Protein AF-A0A4Y2REW4-F1 (afdb_monomer_lite)

Structure (mmCIF, N/CA/C/O backbone):
data_AF-A0A4Y2REW4-F1
#
_entry.id   AF-A0A4Y2REW4-F1
#
loop_
_atom_site.group_PDB
_atom_site.id
_atom_site.type_symbol
_atom_site.label_atom_id
_atom_site.label_alt_id
_atom_site.label_comp_id
_atom_site.label_asym_id
_atom_site.label_entity_id
_atom_site.label_seq_id
_atom_site.pdbx_PDB_ins_code
_atom_site.Cartn_x
_atom_site.Cartn_y
_atom_site.Cartn_z
_atom_site.occupancy
_atom_site.B_iso_or_equiv
_atom_site.auth_seq_id
_atom_site.auth_comp_id
_atom_site.auth_asym_id
_atom_site.auth_atom_id
_atom_site.pdbx_PDB_model_num
ATOM 1 N N . MET A 1 1 ? 13.198 42.876 -15.723 1.00 49.62 1 MET A N 1
ATOM 2 C CA . MET A 1 1 ? 12.819 41.493 -16.102 1.00 49.62 1 MET A CA 1
ATOM 3 C C . MET A 1 1 ? 14.017 40.575 -15.853 1.00 49.62 1 MET A C 1
ATOM 5 O O . MET A 1 1 ? 14.766 40.262 -16.757 1.00 49.62 1 MET A O 1
ATOM 9 N N . SER A 1 2 ? 14.449 40.484 -14.596 1.00 50.34 2 SER A N 1
ATOM 10 C CA . SER A 1 2 ? 14.181 39.403 -13.631 1.00 50.34 2 SER A CA 1
ATOM 11 C C . SER A 1 2 ? 14.873 38.082 -13.981 1.00 50.34 2 SER A C 1
ATOM 13 O O . SER A 1 2 ? 14.265 37.128 -14.459 1.00 50.34 2 SER A O 1
ATOM 15 N N . THR A 1 3 ? 16.160 38.034 -13.635 1.00 53.66 3 THR A N 1
ATOM 16 C CA . THR A 1 3 ? 17.009 36.847 -13.442 1.00 53.66 3 THR A CA 1
ATOM 17 C C . THR A 1 3 ? 16.292 35.705 -12.716 1.00 53.66 3 THR A C 1
ATOM 19 O O . THR A 1 3 ? 16.572 34.537 -12.967 1.00 53.66 3 THR A O 1
ATOM 22 N N . VAL A 1 4 ? 15.307 36.030 -11.875 1.00 54.91 4 VAL A N 1
ATOM 23 C CA . VAL A 1 4 ? 14.453 35.070 -11.168 1.00 54.91 4 VAL A CA 1
ATOM 24 C C . VAL A 1 4 ? 13.635 34.219 -12.145 1.00 54.91 4 VAL A C 1
ATOM 26 O O . VAL A 1 4 ? 13.510 33.017 -11.943 1.00 54.91 4 VAL A O 1
ATOM 29 N N . GLN A 1 5 ? 13.147 34.791 -13.253 1.00 56.12 5 GLN A N 1
ATOM 30 C CA . GLN A 1 5 ? 12.453 34.024 -14.295 1.00 56.12 5 GLN A CA 1
ATOM 31 C C . GLN A 1 5 ? 13.412 33.121 -15.080 1.00 56.12 5 GLN A C 1
ATOM 33 O O . GLN A 1 5 ? 13.020 32.028 -15.475 1.00 56.12 5 GLN A O 1
ATOM 38 N N . HIS A 1 6 ? 14.663 33.544 -15.289 1.00 51.25 6 HIS A N 1
ATOM 39 C CA . HIS A 1 6 ? 15.679 32.721 -15.951 1.00 51.25 6 HIS A CA 1
ATOM 40 C C . HIS A 1 6 ? 16.083 31.526 -15.072 1.00 51.25 6 HIS A C 1
ATOM 42 O O . HIS A 1 6 ? 16.124 30.396 -15.546 1.00 51.25 6 HIS A O 1
ATOM 48 N N . GLN A 1 7 ? 16.290 31.754 -13.771 1.00 55.81 7 GLN A N 1
ATOM 49 C CA . GLN A 1 7 ? 16.560 30.700 -12.785 1.00 55.81 7 GLN A CA 1
ATOM 50 C C . GLN A 1 7 ? 15.360 29.754 -12.611 1.00 55.81 7 GLN A C 1
ATOM 52 O O . GLN A 1 7 ? 15.538 28.541 -12.567 1.00 55.81 7 GLN A O 1
ATOM 57 N N . ALA A 1 8 ? 14.130 30.281 -12.613 1.00 50.19 8 ALA A N 1
ATOM 58 C CA . ALA A 1 8 ? 12.919 29.462 -12.559 1.00 50.19 8 ALA A CA 1
ATOM 59 C C . ALA A 1 8 ? 12.728 28.611 -13.827 1.00 50.19 8 ALA A C 1
ATOM 61 O O . ALA A 1 8 ? 12.356 27.444 -13.732 1.00 50.19 8 ALA A O 1
ATOM 62 N N . ARG A 1 9 ? 13.036 29.152 -15.016 1.00 50.28 9 ARG A N 1
ATOM 63 C CA . ARG A 1 9 ? 13.018 28.386 -16.276 1.00 50.28 9 ARG A CA 1
ATOM 64 C C . ARG A 1 9 ? 14.056 27.263 -16.274 1.00 50.28 9 ARG A C 1
ATOM 66 O O . ARG A 1 9 ? 13.742 26.172 -16.732 1.00 50.28 9 ARG A O 1
ATOM 73 N N . LEU A 1 10 ? 15.245 27.492 -15.713 1.00 50.12 10 LEU A N 1
ATOM 74 C CA . LEU A 1 10 ? 16.272 26.453 -15.562 1.00 50.12 10 LEU A CA 1
ATOM 75 C C . LEU A 1 10 ? 15.882 25.384 -14.527 1.00 50.12 10 LEU A C 1
ATOM 77 O O . LEU A 1 10 ? 16.114 24.203 -14.767 1.00 50.12 10 LEU A O 1
ATOM 81 N N . ALA A 1 11 ? 15.228 25.770 -13.427 1.00 50.59 11 ALA A N 1
ATOM 82 C CA . ALA A 1 11 ? 14.765 24.837 -12.395 1.00 50.59 11 ALA A CA 1
ATOM 83 C C . ALA A 1 11 ? 13.637 23.911 -12.887 1.00 50.59 11 ALA A C 1
ATOM 85 O O . ALA A 1 11 ? 13.595 22.737 -12.526 1.00 50.59 11 ALA A O 1
ATOM 86 N N . VAL A 1 12 ? 12.755 24.409 -13.761 1.00 52.56 12 VAL A N 1
ATOM 87 C CA . VAL A 1 12 ? 11.694 23.603 -14.395 1.00 52.56 12 VAL A CA 1
ATOM 88 C C . VAL A 1 12 ? 12.227 22.794 -15.592 1.00 52.56 12 VAL A C 1
ATOM 90 O O . VAL A 1 12 ? 11.624 21.802 -15.990 1.00 52.56 12 VAL A O 1
ATOM 93 N N . SER A 1 13 ? 13.399 23.153 -16.125 1.00 49.78 13 SER A N 1
ATOM 94 C CA . SER A 1 13 ? 14.059 22.478 -17.253 1.00 49.78 13 SER A CA 1
ATOM 95 C C . SER A 1 13 ? 15.051 21.374 -16.833 1.00 49.78 13 SER A C 1
ATOM 97 O O . SER A 1 13 ? 15.849 20.927 -17.659 1.00 49.78 13 SER A O 1
ATOM 99 N N . GLY A 1 14 ? 15.041 20.944 -15.564 1.00 51.44 14 GLY A N 1
ATOM 100 C CA . GLY A 1 14 ? 16.052 20.038 -14.999 1.00 51.44 14 GLY A CA 1
ATOM 101 C C . GLY A 1 14 ? 15.587 18.620 -14.646 1.00 51.44 14 GLY A C 1
ATOM 102 O O . GLY A 1 14 ? 16.426 17.735 -14.495 1.00 51.44 14 GLY A O 1
ATOM 103 N N . SER A 1 15 ? 14.285 18.343 -14.539 1.00 54.94 15 SER A N 1
ATOM 104 C CA . SER A 1 15 ? 13.792 16.967 -14.366 1.00 54.94 15 SER A CA 1
ATOM 105 C C . SER A 1 15 ? 13.560 16.327 -15.729 1.00 54.94 15 SER A C 1
ATOM 107 O O . SER A 1 15 ? 12.450 15.980 -16.136 1.00 54.94 15 SER A O 1
ATOM 109 N N . THR A 1 16 ? 14.652 16.169 -16.472 1.00 52.44 16 THR A N 1
ATOM 110 C CA . THR A 1 16 ? 14.633 15.278 -17.620 1.00 52.44 16 THR A CA 1
ATOM 111 C C . THR A 1 16 ? 14.244 13.887 -17.102 1.00 52.44 16 THR A C 1
ATOM 113 O O . THR A 1 16 ? 14.701 13.430 -16.053 1.00 52.44 16 THR A O 1
ATOM 116 N N . LYS A 1 17 ? 13.377 13.191 -17.836 1.00 55.91 17 LYS A N 1
ATOM 117 C CA . LYS A 1 17 ? 12.954 11.801 -17.583 1.00 55.91 17 LYS A CA 1
ATOM 118 C C . LYS A 1 17 ? 14.072 10.836 -17.098 1.00 55.91 17 LYS A C 1
ATOM 120 O O . LYS A 1 17 ? 13.747 9.978 -16.274 1.00 55.91 17 LYS A O 1
ATOM 125 N N . PRO A 1 18 ? 15.361 10.973 -17.499 1.00 57.47 18 PRO A N 1
ATOM 126 C CA . PRO A 1 18 ? 16.454 10.156 -16.974 1.00 57.47 18 PRO A CA 1
ATOM 127 C C . PRO A 1 18 ? 16.637 10.234 -15.455 1.00 57.47 18 PRO A C 1
ATOM 129 O O . PRO A 1 18 ? 17.079 9.257 -14.862 1.00 57.47 18 PRO A O 1
ATOM 132 N N . THR A 1 19 ? 16.293 11.348 -14.801 1.00 64.56 19 THR A N 1
ATOM 133 C CA . THR A 1 19 ? 16.499 11.516 -13.352 1.00 64.56 19 THR A CA 1
ATOM 134 C C . THR A 1 19 ? 15.549 10.634 -12.544 1.00 64.56 19 THR A C 1
ATOM 136 O O . THR A 1 19 ? 15.973 9.984 -11.592 1.00 64.56 19 THR A O 1
ATOM 139 N N . VAL A 1 20 ? 14.279 10.546 -12.956 1.00 64.88 20 VAL A N 1
ATOM 140 C CA . VAL A 1 20 ? 13.276 9.689 -12.298 1.00 64.88 20 VAL A CA 1
ATOM 141 C C . VAL A 1 20 ? 13.594 8.215 -12.534 1.00 64.88 20 VAL A C 1
ATOM 143 O O . VAL A 1 20 ? 13.559 7.417 -11.602 1.00 64.88 20 VAL A O 1
ATOM 146 N N . GLU A 1 21 ? 13.956 7.854 -13.767 1.00 69.81 21 GLU A N 1
ATOM 147 C CA . GLU A 1 21 ? 14.294 6.473 -14.110 1.00 69.81 21 GLU A CA 1
ATOM 148 C C . GLU A 1 21 ? 15.585 6.008 -13.421 1.00 69.81 21 GLU A C 1
ATOM 150 O O . GLU A 1 21 ? 15.641 4.896 -12.899 1.00 69.81 21 GLU A O 1
ATOM 155 N N . SER A 1 22 ? 16.609 6.865 -13.366 1.00 75.12 22 SER A N 1
ATOM 156 C CA . SER A 1 22 ? 17.864 6.586 -12.663 1.00 75.12 22 SER A CA 1
ATOM 157 C C . SER A 1 22 ? 17.638 6.427 -11.160 1.00 75.12 22 SER A C 1
ATOM 159 O O . SER A 1 22 ? 18.117 5.465 -10.563 1.00 75.12 22 SER A O 1
ATOM 161 N N . HIS A 1 23 ? 16.837 7.306 -10.552 1.00 79.19 23 HIS A N 1
ATOM 162 C CA . HIS A 1 23 ? 16.537 7.217 -9.127 1.00 79.19 23 HIS A CA 1
ATOM 163 C C . HIS A 1 23 ? 15.746 5.950 -8.788 1.00 79.19 23 HIS A C 1
ATOM 165 O O . HIS A 1 23 ? 16.126 5.225 -7.872 1.00 79.19 23 HIS A O 1
ATOM 171 N N . PHE A 1 24 ? 14.739 5.611 -9.598 1.00 73.94 24 PHE A N 1
ATOM 172 C CA . PHE A 1 24 ? 13.979 4.372 -9.456 1.00 73.94 24 PHE A CA 1
ATOM 173 C C . PHE A 1 24 ? 14.868 3.129 -9.616 1.00 73.94 24 PH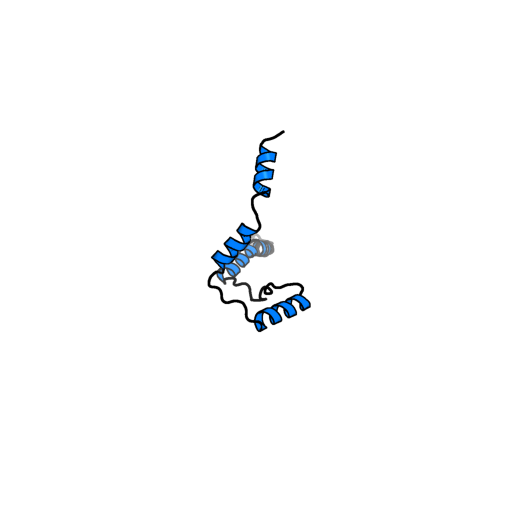E A C 1
ATOM 175 O O . PHE A 1 24 ? 14.808 2.200 -8.814 1.00 73.94 24 PHE A O 1
ATOM 182 N N . ARG A 1 25 ? 15.747 3.109 -10.626 1.00 75.25 25 ARG A N 1
ATOM 183 C CA . ARG A 1 25 ? 16.698 2.007 -10.837 1.00 75.25 25 ARG A CA 1
ATOM 184 C C . ARG A 1 25 ? 17.692 1.866 -9.686 1.00 75.25 25 ARG A C 1
ATOM 186 O O . ARG A 1 25 ? 18.098 0.744 -9.410 1.00 75.25 25 ARG A O 1
ATOM 193 N N . LEU A 1 26 ? 18.100 2.962 -9.044 1.00 82.31 26 LEU A N 1
ATOM 194 C CA . LEU A 1 26 ? 18.988 2.939 -7.877 1.00 82.31 26 LEU A CA 1
ATOM 195 C C . LEU A 1 26 ? 18.263 2.445 -6.622 1.00 82.31 26 LEU A C 1
ATOM 197 O O . LEU A 1 26 ? 18.786 1.580 -5.925 1.00 82.31 26 LEU A O 1
ATOM 201 N N . GLU A 1 27 ? 17.064 2.960 -6.361 1.00 84.00 27 GLU A N 1
ATOM 202 C CA . GLU A 1 27 ? 16.276 2.649 -5.166 1.00 84.00 27 GLU A CA 1
ATOM 203 C C . GLU A 1 27 ? 15.754 1.205 -5.176 1.00 84.00 27 GLU A C 1
ATOM 205 O O . GLU A 1 27 ? 15.818 0.507 -4.167 1.00 84.00 27 GLU A O 1
ATOM 210 N N . TYR A 1 28 ? 15.332 0.712 -6.343 1.00 78.75 28 TYR A N 1
ATOM 211 C CA . TYR A 1 28 ? 14.726 -0.612 -6.497 1.00 78.75 28 TYR A CA 1
ATOM 212 C C . TYR A 1 28 ? 15.640 -1.626 -7.201 1.00 78.75 28 TYR A C 1
ATOM 214 O O . TYR A 1 28 ? 15.172 -2.680 -7.633 1.00 78.75 28 TYR A O 1
ATOM 222 N N . ARG A 1 29 ? 16.953 -1.351 -7.301 1.00 77.56 29 ARG A N 1
ATOM 223 C CA . ARG A 1 29 ? 17.930 -2.155 -8.071 1.00 77.56 29 ARG A CA 1
ATOM 224 C C . ARG A 1 29 ? 17.902 -3.652 -7.754 1.00 77.56 29 ARG A C 1
ATOM 226 O O . ARG A 1 29 ? 18.129 -4.472 -8.637 1.00 77.56 29 ARG A O 1
ATOM 233 N N . ASN A 1 30 ? 17.636 -3.989 -6.492 1.00 81.25 30 ASN A N 1
ATOM 234 C CA . ASN A 1 30 ? 17.628 -5.358 -5.969 1.00 81.25 30 ASN A CA 1
ATOM 235 C C . ASN A 1 30 ? 16.224 -5.836 -5.569 1.00 81.25 30 ASN A C 1
ATOM 237 O O . ASN A 1 30 ? 16.072 -6.903 -4.970 1.00 81.25 30 ASN A O 1
ATOM 241 N N . CYS A 1 31 ? 15.184 -5.056 -5.863 1.00 81.00 31 CYS A N 1
ATOM 242 C CA . CYS A 1 31 ? 13.820 -5.451 -5.562 1.00 81.00 31 CYS A CA 1
ATOM 243 C C . CYS A 1 31 ? 13.372 -6.513 -6.560 1.00 81.00 31 CYS A C 1
ATOM 245 O O . CYS A 1 31 ? 13.453 -6.331 -7.776 1.00 81.00 31 CYS A O 1
ATOM 247 N N . ARG A 1 32 ? 12.857 -7.634 -6.050 1.00 83.75 32 ARG A N 1
ATOM 248 C CA . ARG A 1 32 ? 12.174 -8.598 -6.912 1.00 83.75 32 ARG A CA 1
ATOM 249 C C . ARG A 1 32 ? 10.980 -7.915 -7.562 1.00 83.75 32 ARG A C 1
ATOM 251 O O . ARG A 1 32 ? 10.186 -7.268 -6.879 1.00 83.75 32 ARG A O 1
ATOM 258 N N . SER A 1 33 ? 10.842 -8.106 -8.871 1.00 84.44 33 SER A N 1
ATOM 259 C CA . SER A 1 33 ? 9.646 -7.679 -9.583 1.00 84.44 33 SER A CA 1
ATOM 260 C C . SER A 1 33 ? 8.404 -8.284 -8.917 1.00 84.44 33 SER A C 1
ATOM 262 O O . SER A 1 33 ? 8.447 -9.442 -8.478 1.00 84.44 33 SER A O 1
ATOM 264 N N . PRO A 1 34 ? 7.291 -7.538 -8.837 1.00 86.75 34 PRO A N 1
ATOM 265 C CA . PRO A 1 34 ? 6.049 -8.073 -8.307 1.00 86.75 34 PRO A CA 1
ATOM 266 C C . PRO A 1 34 ? 5.618 -9.307 -9.100 1.00 86.75 34 PRO A C 1
ATOM 268 O O . PRO A 1 34 ? 5.784 -9.373 -10.320 1.00 86.75 34 PRO A O 1
ATOM 271 N N . SER A 1 35 ? 5.026 -10.285 -8.419 1.00 91.50 35 SER A N 1
ATOM 272 C CA . SER A 1 35 ? 4.491 -11.456 -9.110 1.00 91.50 35 SER A CA 1
ATOM 273 C C . SER A 1 35 ? 3.293 -11.071 -9.988 1.00 91.50 35 SER A C 1
ATOM 275 O O . SER A 1 35 ? 2.549 -10.137 -9.674 1.00 91.50 35 SER A O 1
ATOM 277 N N . LYS A 1 36 ? 3.033 -11.845 -11.050 1.00 95.12 36 LYS A N 1
ATOM 278 C CA . LYS A 1 36 ? 1.839 -11.666 -11.898 1.00 95.12 36 LYS A CA 1
ATOM 279 C C . LYS A 1 36 ? 0.538 -11.689 -11.082 1.00 95.12 36 LYS A C 1
ATOM 281 O O . LYS A 1 36 ? -0.390 -10.937 -11.372 1.00 95.12 36 LYS A O 1
ATOM 286 N N . ASN A 1 37 ? 0.493 -12.506 -10.029 1.00 95.69 37 ASN A N 1
ATOM 287 C CA . ASN A 1 37 ? -0.655 -12.603 -9.127 1.00 95.69 37 ASN A CA 1
ATOM 288 C C . ASN A 1 37 ? -0.820 -11.339 -8.273 1.00 95.69 37 ASN A C 1
ATOM 290 O O . ASN A 1 37 ? -1.942 -10.872 -8.089 1.00 95.69 37 ASN A O 1
ATOM 294 N N . SER A 1 38 ? 0.286 -10.754 -7.804 1.00 90.19 38 SER A N 1
ATOM 295 C CA . SER A 1 38 ? 0.283 -9.486 -7.062 1.00 90.19 38 SER A CA 1
ATOM 296 C C . SER A 1 38 ? -0.260 -8.349 -7.925 1.00 90.19 38 SER A C 1
ATOM 298 O O . SER A 1 38 ? -1.168 -7.642 -7.497 1.00 90.19 38 SER A O 1
ATOM 300 N N . ILE A 1 39 ? 0.220 -8.238 -9.168 1.00 92.94 39 ILE A N 1
ATOM 301 C CA . ILE A 1 39 ? -0.225 -7.209 -10.119 1.00 92.94 39 ILE A CA 1
ATOM 302 C C . ILE A 1 39 ? -1.722 -7.357 -10.413 1.00 92.94 39 ILE A C 1
ATOM 304 O O . ILE A 1 39 ? -2.462 -6.376 -10.359 1.00 92.94 39 ILE A O 1
ATOM 308 N N . ARG A 1 40 ? -2.192 -8.588 -10.661 1.00 95.56 40 ARG A N 1
ATOM 309 C CA . ARG A 1 40 ? -3.617 -8.858 -10.901 1.00 95.56 40 ARG A CA 1
ATOM 310 C C . ARG A 1 40 ? -4.480 -8.493 -9.693 1.00 95.56 40 ARG A C 1
ATOM 312 O O . ARG A 1 40 ? -5.507 -7.849 -9.855 1.00 95.56 40 ARG A O 1
ATOM 319 N N . SER A 1 41 ? -4.049 -8.863 -8.488 1.00 92.94 41 SER A N 1
ATOM 320 C CA . SER A 1 41 ? -4.760 -8.541 -7.245 1.00 92.94 41 SER A CA 1
ATOM 321 C C . SER A 1 41 ? -4.885 -7.029 -7.026 1.00 92.94 41 SER A C 1
ATOM 323 O O . SER A 1 41 ? -5.959 -6.546 -6.668 1.00 92.94 41 SER A O 1
ATOM 325 N N . TRP A 1 42 ? -3.822 -6.262 -7.290 1.00 93.56 42 TRP A N 1
ATOM 326 C CA . TRP A 1 42 ? -3.867 -4.798 -7.213 1.00 93.56 42 TRP A CA 1
ATOM 327 C C . TRP A 1 42 ? -4.805 -4.189 -8.251 1.00 93.56 42 TRP A C 1
ATOM 329 O O . TRP A 1 42 ? -5.581 -3.302 -7.906 1.00 93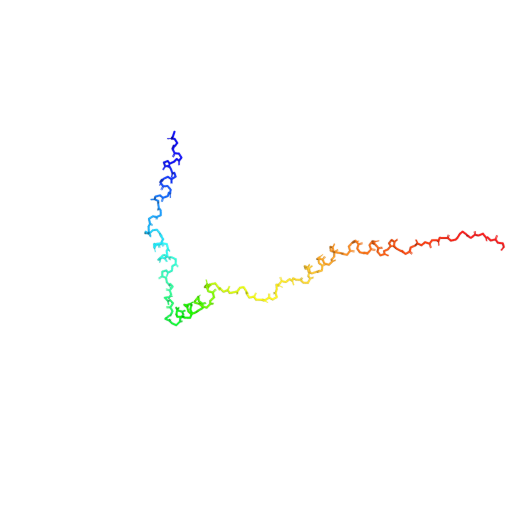.56 42 TRP A O 1
ATOM 339 N N . TYR A 1 43 ? -4.783 -4.693 -9.488 1.00 93.69 43 TYR A N 1
ATOM 340 C CA . TYR A 1 43 ? -5.673 -4.221 -10.547 1.00 93.69 43 TYR A CA 1
ATOM 341 C C . TYR A 1 43 ? -7.153 -4.423 -10.195 1.00 93.69 43 TYR A C 1
ATOM 343 O O . TYR A 1 43 ? -7.939 -3.484 -10.298 1.00 93.69 43 TYR A O 1
ATOM 351 N N . GLU A 1 44 ? -7.530 -5.610 -9.713 1.00 94.50 44 GLU A N 1
ATOM 352 C CA . GLU A 1 44 ? -8.915 -5.882 -9.306 1.00 94.50 44 GLU A CA 1
ATOM 353 C C . GLU A 1 44 ? -9.341 -5.017 -8.108 1.00 94.50 44 GLU A C 1
ATOM 355 O O . GLU A 1 44 ? -10.440 -4.458 -8.097 1.00 94.50 44 GLU A O 1
ATOM 360 N N . LYS A 1 45 ? -8.455 -4.827 -7.119 1.00 91.06 45 LYS A N 1
ATOM 361 C CA . LYS A 1 45 ? -8.716 -3.927 -5.980 1.00 91.06 45 LYS A CA 1
ATOM 362 C C . LYS A 1 45 ? -8.935 -2.484 -6.423 1.00 91.06 45 LYS A C 1
ATOM 364 O O . LYS A 1 45 ? -9.882 -1.846 -5.958 1.00 91.06 45 LYS A O 1
ATOM 369 N N . PHE A 1 46 ? -8.090 -1.996 -7.327 1.00 93.06 46 PHE A N 1
ATOM 370 C CA . PHE A 1 46 ? -8.195 -0.651 -7.875 1.00 93.06 46 PHE A CA 1
ATOM 371 C C . PHE A 1 46 ? -9.481 -0.480 -8.685 1.00 93.06 46 PHE A C 1
ATOM 373 O O . PHE A 1 46 ? -10.188 0.502 -8.496 1.00 93.06 46 PHE A O 1
ATOM 380 N N . LYS A 1 47 ? -9.855 -1.461 -9.514 1.00 94.81 47 LYS A N 1
ATOM 381 C CA . LYS A 1 47 ? -11.136 -1.453 -10.236 1.00 94.81 47 LYS A CA 1
ATOM 382 C C . LYS A 1 47 ? -12.344 -1.365 -9.304 1.00 94.81 47 LYS A C 1
ATOM 384 O O . LYS A 1 47 ? -13.300 -0.676 -9.636 1.00 94.81 47 LYS A O 1
ATOM 389 N N . GLY A 1 48 ? -12.308 -2.058 -8.166 1.00 91.44 48 GLY A N 1
ATOM 390 C CA . GLY A 1 48 ? -13.407 -2.043 -7.199 1.00 91.44 48 GLY A CA 1
ATOM 391 C C . GLY A 1 48 ? -13.452 -0.798 -6.307 1.00 91.44 48 GLY A C 1
ATOM 392 O O . GLY A 1 48 ? -14.536 -0.349 -5.953 1.00 91.44 48 GLY A O 1
ATOM 393 N N . THR A 1 49 ? -12.296 -0.245 -5.925 1.00 89.94 49 THR A N 1
ATOM 394 C CA . THR A 1 49 ? -12.208 0.803 -4.882 1.00 89.94 49 THR A CA 1
ATOM 395 C C . THR A 1 49 ? -11.822 2.178 -5.434 1.00 89.94 49 THR A C 1
ATOM 397 O O . THR A 1 49 ? -12.021 3.180 -4.758 1.00 89.94 49 THR A O 1
ATOM 400 N N . GLY A 1 50 ? -11.244 2.242 -6.637 1.00 92.06 50 GLY A N 1
ATOM 401 C CA . GLY A 1 50 ? -10.590 3.440 -7.178 1.00 92.06 50 GLY A CA 1
ATOM 402 C C . GLY A 1 50 ? -9.282 3.804 -6.468 1.00 92.06 50 GLY A C 1
ATOM 403 O O . GLY A 1 50 ? -8.707 4.853 -6.740 1.00 92.06 50 GLY A O 1
ATOM 404 N N . ASP A 1 51 ? -8.816 2.948 -5.555 1.00 85.38 51 ASP A N 1
ATOM 405 C CA . ASP A 1 51 ? -7.672 3.196 -4.686 1.00 85.38 51 ASP A CA 1
ATOM 406 C C . ASP A 1 51 ? -6.777 1.949 -4.601 1.00 85.38 51 ASP A C 1
ATOM 408 O O . ASP A 1 51 ? -7.253 0.810 -4.591 1.00 85.38 51 ASP A O 1
ATOM 412 N N . MET A 1 52 ? -5.467 2.180 -4.566 1.00 85.25 52 MET A N 1
ATOM 413 C CA . MET A 1 52 ? -4.423 1.169 -4.401 1.00 85.25 52 MET A CA 1
ATOM 414 C C . MET A 1 52 ? -3.858 1.159 -2.969 1.00 85.25 52 MET A C 1
ATOM 416 O O . MET A 1 52 ? -3.178 0.205 -2.576 1.00 85.25 52 MET A O 1
ATOM 420 N N . TYR A 1 53 ? -4.139 2.193 -2.170 1.00 81.81 53 TYR A N 1
ATOM 421 C CA . TYR A 1 53 ? -3.676 2.285 -0.795 1.00 81.81 53 TYR A CA 1
ATOM 422 C C . TYR A 1 53 ? -4.401 1.287 0.107 1.00 81.81 53 TYR A C 1
ATOM 424 O O . TYR A 1 53 ? -5.555 0.901 -0.093 1.00 81.81 53 TYR A O 1
ATOM 432 N N . HIS A 1 54 ? -3.688 0.830 1.134 1.00 73.88 54 HIS A N 1
ATOM 433 C CA . HIS A 1 5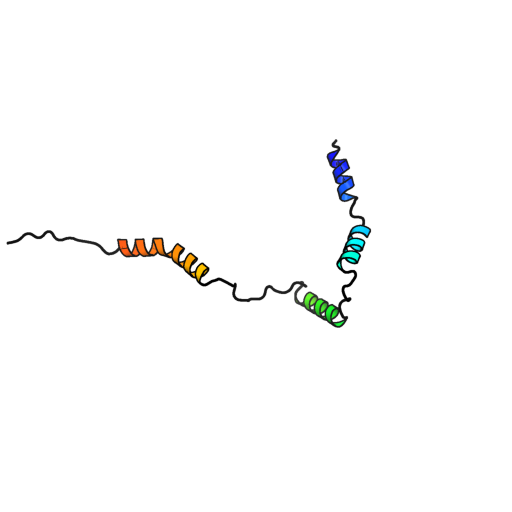4 ? -4.321 0.040 2.178 1.00 73.88 54 HIS A CA 1
ATOM 434 C C . HIS A 1 54 ? -5.288 0.944 2.934 1.00 73.88 54 HIS A C 1
ATOM 436 O O 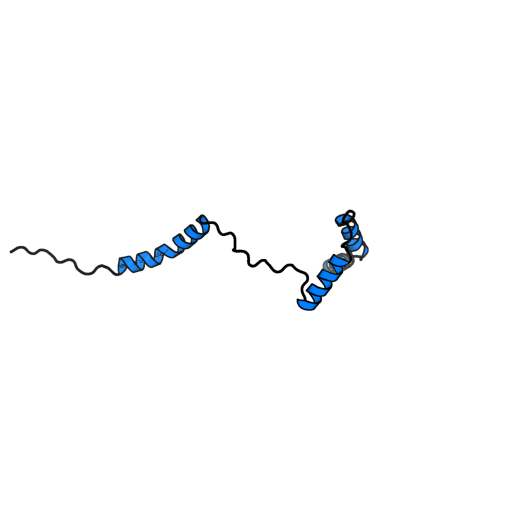. HIS A 1 54 ? -4.904 2.018 3.403 1.00 73.88 54 HIS A O 1
ATOM 442 N N . LYS A 1 55 ? -6.541 0.497 3.081 1.00 73.06 55 LYS A N 1
ATOM 443 C CA . LYS A 1 55 ? -7.481 1.156 3.988 1.00 73.06 55 LYS A CA 1
ATOM 444 C C . LYS A 1 55 ? -6.814 1.232 5.357 1.00 73.06 55 LYS A C 1
ATOM 446 O O . LYS A 1 55 ? -6.303 0.218 5.839 1.00 73.06 55 LYS A O 1
ATOM 451 N N . LYS A 1 56 ? -6.807 2.422 5.969 1.00 77.38 56 LYS A N 1
ATOM 452 C CA . LYS A 1 56 ? -6.408 2.560 7.374 1.00 77.38 56 LYS A CA 1
ATOM 453 C C . LYS A 1 56 ? -7.192 1.514 8.158 1.00 77.38 56 LYS A C 1
ATOM 455 O O . LYS A 1 56 ? -8.420 1.488 8.081 1.00 77.38 56 LYS A O 1
ATOM 460 N N . GLY A 1 57 ? -6.478 0.614 8.830 1.00 73.88 57 GLY A N 1
ATOM 461 C CA . GLY A 1 57 ? -7.124 -0.402 9.645 1.00 73.88 57 GLY A CA 1
ATOM 462 C C . GLY A 1 57 ? -8.031 0.290 10.655 1.00 73.88 57 GLY A C 1
ATOM 463 O O . GLY A 1 57 ? -7.638 1.288 11.255 1.00 73.88 57 GLY A O 1
ATOM 464 N N . THR A 1 58 ? -9.228 -0.244 10.870 1.00 68.50 58 THR A N 1
ATOM 465 C CA . THR A 1 58 ? -10.152 0.206 11.924 1.00 68.50 58 THR A CA 1
ATOM 466 C C . THR A 1 58 ? -9.665 -0.213 13.317 1.00 68.50 58 THR A C 1
ATOM 468 O O . THR A 1 58 ? -10.467 -0.441 14.220 1.00 68.50 58 THR A O 1
ATOM 471 N N . GLY A 1 59 ? -8.351 -0.396 13.481 1.00 75.25 59 GLY A N 1
ATOM 472 C CA . GLY A 1 59 ? -7.748 -0.775 14.744 1.00 75.25 59 GLY A CA 1
ATOM 473 C C . GLY A 1 59 ? -8.070 0.271 15.800 1.00 75.25 59 GLY A C 1
ATOM 474 O O . GLY A 1 59 ? -8.120 1.468 15.509 1.00 75.25 59 GLY A O 1
ATOM 475 N N . ARG A 1 60 ? -8.294 -0.193 17.031 1.00 75.12 60 ARG A N 1
ATOM 476 C CA . ARG A 1 60 ? -8.423 0.683 18.194 1.00 75.12 60 ARG A CA 1
ATOM 477 C C . ARG A 1 60 ? -7.187 1.592 18.223 1.00 75.12 60 ARG A C 1
ATOM 479 O O . ARG A 1 60 ? -6.078 1.052 18.237 1.00 75.12 60 ARG A O 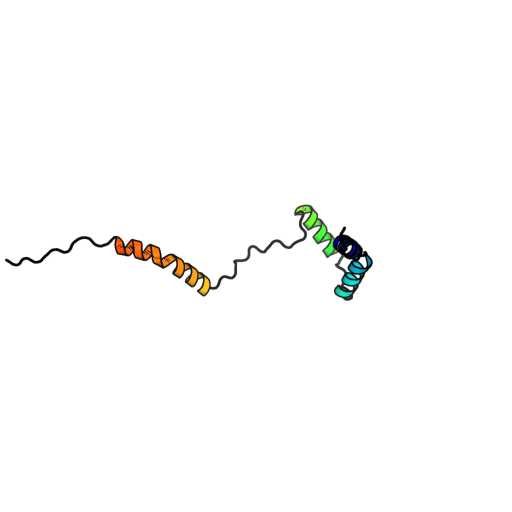1
ATOM 486 N N . PRO A 1 61 ? -7.345 2.928 18.213 1.00 70.38 61 PRO A N 1
ATOM 487 C CA . PRO A 1 61 ? -6.221 3.822 18.426 1.00 70.38 61 PRO A CA 1
ATOM 488 C C . PRO A 1 61 ? -5.518 3.390 19.710 1.00 70.38 61 PRO A C 1
ATOM 490 O O . PRO A 1 61 ? -6.176 3.169 20.731 1.00 70.38 61 PRO A O 1
ATOM 493 N N . TRP A 1 62 ? -4.205 3.191 19.646 1.00 73.81 62 TRP A N 1
ATOM 494 C CA . TRP A 1 62 ? -3.440 2.897 20.845 1.00 73.81 62 TRP A CA 1
ATOM 495 C C . TRP A 1 62 ? -3.399 4.182 21.672 1.00 73.81 62 TRP A C 1
ATOM 497 O O . TRP A 1 62 ? -2.720 5.141 21.316 1.00 73.81 62 TRP A O 1
ATOM 507 N N . VAL A 1 63 ? -4.224 4.222 22.713 1.00 79.00 63 VAL A N 1
ATOM 508 C CA . VAL A 1 63 ? -4.276 5.293 23.706 1.00 79.00 63 VAL A CA 1
ATOM 509 C C . VAL A 1 63 ? -3.944 4.636 25.035 1.00 79.00 63 VAL A C 1
ATOM 511 O O . VAL A 1 63 ? -4.574 3.637 25.391 1.00 79.00 63 VAL A O 1
ATOM 514 N N . SER A 1 64 ? -2.936 5.162 25.726 1.00 84.56 64 SER A N 1
ATOM 515 C CA . SER A 1 64 ? -2.517 4.654 27.032 1.00 84.56 64 SER A CA 1
ATOM 516 C C . SER A 1 64 ? -3.557 4.986 28.110 1.00 84.56 64 SER A C 1
ATOM 518 O O . SER A 1 64 ? -4.302 5.967 27.993 1.00 84.56 64 SER A O 1
ATOM 520 N N . ASP A 1 65 ? -3.618 4.191 29.179 1.00 82.62 65 ASP A N 1
ATOM 521 C CA . ASP A 1 65 ? -4.514 4.474 30.308 1.00 82.62 65 ASP A CA 1
ATOM 522 C C . ASP A 1 65 ? -4.144 5.801 30.989 1.00 82.62 65 ASP A C 1
ATOM 524 O O . ASP A 1 65 ? -5.009 6.514 31.504 1.00 82.62 65 ASP A O 1
ATOM 528 N N . GLU A 1 66 ? -2.871 6.190 30.919 1.00 84.62 66 GLU A N 1
ATOM 529 C CA . GLU A 1 66 ? -2.350 7.479 31.359 1.00 84.62 66 GLU A CA 1
ATOM 530 C C . GLU A 1 66 ? -2.932 8.642 30.548 1.00 84.62 66 GLU A C 1
ATOM 532 O O . GLU A 1 66 ? -3.324 9.655 31.135 1.00 84.62 66 GLU A O 1
ATOM 537 N N . ASP A 1 67 ? -3.034 8.506 29.223 1.00 87.12 67 ASP A N 1
ATOM 538 C CA . ASP A 1 67 ? -3.628 9.524 28.346 1.00 87.12 67 ASP A CA 1
ATOM 539 C C . ASP A 1 67 ? -5.136 9.650 28.583 1.00 87.12 67 ASP A C 1
ATOM 541 O O . ASP A 1 67 ? -5.666 10.761 28.687 1.00 87.12 67 ASP A O 1
ATOM 545 N N . VAL A 1 68 ? -5.826 8.520 28.776 1.00 83.19 68 VAL A N 1
ATOM 546 C CA . VAL A 1 68 ? -7.247 8.501 29.154 1.00 83.19 68 VAL A CA 1
ATOM 547 C C . VAL A 1 68 ? -7.453 9.172 30.514 1.00 83.19 68 VAL A C 1
ATOM 549 O O . VAL A 1 68 ? -8.363 9.989 30.682 1.00 83.19 68 VAL A O 1
ATOM 552 N N . LYS A 1 69 ? -6.602 8.862 31.499 1.00 84.69 69 LYS A N 1
ATOM 553 C CA . LYS A 1 69 ? -6.650 9.450 32.844 1.00 84.69 69 LYS A CA 1
ATOM 554 C C . LYS A 1 69 ? -6.353 10.946 32.811 1.00 84.69 69 LYS A C 1
ATOM 556 O O . LYS A 1 69 ? -7.012 11.705 33.522 1.00 84.69 69 LYS A O 1
ATOM 561 N N . ARG A 1 70 ? -5.408 11.381 31.973 1.00 84.38 70 ARG A N 1
ATOM 562 C CA . ARG A 1 70 ? -5.082 12.794 31.756 1.00 84.38 70 ARG A CA 1
ATOM 563 C C . ARG A 1 70 ? -6.277 13.546 31.189 1.00 84.38 70 ARG A C 1
ATOM 565 O O . ARG A 1 70 ? -6.681 14.527 31.799 1.00 84.38 70 ARG A O 1
ATOM 572 N N . MET A 1 71 ? -6.882 13.051 30.106 1.00 83.25 71 MET A N 1
ATOM 573 C CA . MET A 1 71 ? -8.087 13.653 29.527 1.00 83.25 71 MET A CA 1
ATOM 574 C C . MET A 1 71 ? -9.210 13.753 30.558 1.00 83.25 71 MET A C 1
ATOM 576 O O . MET A 1 71 ? -9.743 14.836 30.779 1.00 83.25 71 MET A O 1
ATOM 580 N N . LYS A 1 72 ? -9.526 12.655 31.259 1.00 80.12 72 LYS A N 1
ATOM 581 C CA . LYS A 1 72 ? -10.555 12.659 32.311 1.00 80.12 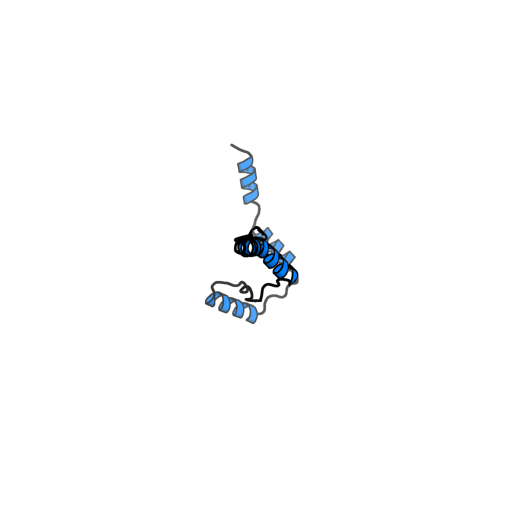72 LYS A CA 1
ATOM 582 C C . LYS A 1 72 ? -10.259 13.691 33.399 1.00 80.12 72 LYS A C 1
ATOM 584 O O . LYS A 1 72 ? -11.164 14.404 33.813 1.00 80.12 72 LYS A O 1
ATOM 589 N N . LYS A 1 73 ? -9.000 13.824 33.827 1.00 76.69 73 LYS A N 1
ATOM 590 C CA . LYS A 1 73 ? -8.591 14.825 34.821 1.00 76.69 73 LYS A CA 1
ATOM 591 C C . LYS A 1 73 ? -8.796 16.259 34.325 1.00 76.69 73 LYS A C 1
ATOM 593 O O . LYS A 1 73 ? -9.129 17.114 35.135 1.00 76.69 73 LYS A O 1
ATOM 598 N N . THR A 1 74 ? -8.644 16.515 33.027 1.00 73.06 74 THR A N 1
ATOM 599 C CA . THR A 1 74 ? -8.904 17.828 32.415 1.00 73.06 74 THR A CA 1
ATOM 600 C C . THR A 1 74 ? -10.398 18.168 32.350 1.00 73.06 74 THR A C 1
ATOM 602 O O . THR A 1 74 ? -10.741 19.340 32.429 1.00 73.06 74 THR A O 1
ATOM 605 N N . PHE A 1 75 ? -11.291 17.173 32.271 1.00 66.62 75 PHE A N 1
ATOM 606 C CA . PHE A 1 75 ? -12.752 17.375 32.246 1.00 66.62 75 PHE A CA 1
ATOM 607 C C . PHE A 1 75 ? -13.413 17.453 33.638 1.00 66.62 75 PHE A C 1
ATOM 609 O O . PHE A 1 75 ? -14.555 17.889 33.755 1.00 66.62 75 PHE A O 1
ATOM 616 N N . ILE A 1 76 ? -12.713 17.055 34.706 1.00 63.66 76 ILE A N 1
ATOM 617 C CA . ILE A 1 76 ? -13.238 17.022 36.084 1.00 63.66 76 ILE A CA 1
ATOM 618 C C . ILE A 1 76 ? -13.174 18.354 36.890 1.00 63.66 76 ILE A C 1
ATOM 620 O O . ILE A 1 76 ? -13.884 18.427 37.893 1.00 63.66 76 ILE A O 1
ATOM 624 N N . PRO A 1 77 ? -12.438 19.434 36.534 1.00 64.19 77 PRO A N 1
ATOM 625 C CA . PRO A 1 77 ? -12.406 20.622 37.387 1.00 64.19 77 PRO A CA 1
ATOM 626 C C . PRO A 1 77 ? -13.726 21.409 37.392 1.00 64.19 77 PRO A C 1
ATOM 628 O O . PRO A 1 77 ? -14.126 21.879 38.449 1.00 64.19 77 PRO A O 1
ATOM 631 N N . GLU A 1 78 ? -14.455 21.518 36.278 1.00 57.47 78 GLU A N 1
ATOM 632 C CA . GLU A 1 78 ? -15.664 22.363 36.245 1.00 57.47 78 GLU A CA 1
ATOM 633 C C . GLU A 1 78 ? -16.933 21.672 36.762 1.00 57.47 78 GLU A C 1
ATOM 635 O O . GLU A 1 78 ? -17.758 22.312 37.415 1.00 57.47 78 GLU A O 1
ATOM 640 N N . LEU A 1 79 ? -17.083 20.361 36.544 1.00 58.94 79 LEU A N 1
ATOM 641 C CA . LEU A 1 79 ? -18.271 19.617 36.988 1.00 58.94 79 LEU A CA 1
ATOM 642 C C . LEU A 1 79 ? -18.320 19.438 38.513 1.00 58.94 79 LEU A C 1
ATOM 644 O O . LEU A 1 79 ? -19.398 19.493 39.103 1.00 58.94 79 LEU A O 1
ATOM 648 N N . LEU A 1 80 ? -17.165 19.274 39.170 1.00 60.28 80 LEU A N 1
ATOM 649 C CA . LEU A 1 80 ? -17.092 19.192 40.634 1.00 60.28 80 LEU A CA 1
ATOM 650 C C . LEU A 1 80 ? -17.335 20.549 41.303 1.00 60.28 80 LEU A C 1
ATOM 652 O O . LEU A 1 80 ? -17.981 20.598 42.344 1.00 60.28 80 LEU A O 1
ATOM 656 N N . ILE A 1 81 ? -16.873 21.650 40.701 1.00 59.88 81 ILE A N 1
ATOM 657 C CA . ILE A 1 81 ? -17.109 23.004 41.224 1.00 59.88 81 ILE A CA 1
ATOM 658 C C . ILE A 1 81 ? -18.600 23.366 41.130 1.00 59.88 81 ILE A C 1
ATOM 660 O O . ILE A 1 81 ? -19.158 23.899 42.086 1.00 59.88 81 ILE A O 1
ATOM 664 N N . GLN A 1 82 ? -19.282 23.010 40.035 1.00 57.91 82 GLN A N 1
ATOM 665 C CA . GLN A 1 82 ? -20.735 23.198 39.912 1.00 57.91 82 GLN A CA 1
ATOM 666 C C . GLN A 1 82 ? -21.527 22.326 40.902 1.00 57.91 82 GLN A C 1
ATOM 668 O O . GLN A 1 82 ? -22.494 22.801 41.493 1.00 57.91 82 GLN A O 1
ATOM 673 N N . ALA A 1 83 ? -21.091 21.083 41.140 1.00 58.47 83 ALA A N 1
ATOM 674 C CA . ALA A 1 83 ? -21.731 20.184 42.101 1.00 58.47 83 ALA A CA 1
ATOM 675 C C . ALA A 1 83 ? -21.541 20.625 43.566 1.00 58.47 83 ALA A C 1
ATOM 677 O O . ALA A 1 83 ? -22.457 20.481 44.373 1.00 58.47 83 ALA A O 1
ATOM 678 N N . LEU A 1 84 ? -20.380 21.191 43.917 1.00 59.28 84 LEU A N 1
ATOM 679 C CA . LEU A 1 84 ? -20.090 21.673 45.274 1.00 59.28 84 LEU A CA 1
ATOM 680 C C . LEU A 1 84 ? -20.777 23.012 45.590 1.00 59.28 84 LEU A C 1
ATOM 682 O O . LEU A 1 84 ? -21.217 23.221 46.718 1.00 59.28 84 LEU A O 1
ATOM 686 N N . ASN A 1 85 ? -20.941 23.891 44.597 1.00 57.66 85 ASN A N 1
ATOM 687 C CA . ASN A 1 85 ? -21.613 25.184 44.773 1.00 57.66 85 ASN A CA 1
ATOM 688 C C . ASN A 1 85 ? -23.151 25.083 44.862 1.00 57.66 85 ASN A C 1
ATOM 690 O O . ASN A 1 85 ? -23.805 26.073 45.178 1.00 57.66 85 ASN A O 1
ATOM 694 N N . GLY A 1 86 ? -23.738 23.906 44.609 1.00 56.62 86 GLY A N 1
ATOM 695 C CA . GLY A 1 86 ? -25.184 23.668 44.690 1.00 56.62 86 GLY A CA 1
ATOM 696 C C . GLY A 1 86 ? -25.713 23.192 46.052 1.00 56.62 86 GLY A C 1
ATOM 697 O O . GLY A 1 86 ? -26.920 22.995 46.171 1.00 56.62 86 GLY A O 1
ATOM 698 N N . PHE A 1 87 ? -24.861 22.976 47.068 1.00 51.06 87 PHE A N 1
ATOM 699 C CA . PHE A 1 87 ? -25.247 22.250 48.298 1.00 51.06 87 PHE A CA 1
ATOM 700 C C . PHE A 1 87 ? -25.160 23.041 49.617 1.00 51.06 87 PHE A C 1
ATOM 702 O O . PHE A 1 87 ? -25.097 22.447 50.688 1.00 51.06 87 PHE A O 1
ATOM 709 N N . LEU A 1 88 ? -25.194 24.374 49.610 1.00 48.22 88 LEU A N 1
ATOM 710 C CA . LEU A 1 88 ? -25.402 25.109 50.864 1.00 48.22 88 LEU A CA 1
ATOM 711 C C . LEU A 1 88 ? -26.496 26.153 50.710 1.00 48.22 88 LEU A C 1
ATOM 713 O O . LEU A 1 88 ? -26.309 27.148 50.011 1.00 48.22 88 LEU A O 1
ATOM 717 N N . PRO A 1 89 ? -27.584 25.986 51.477 1.00 47.44 89 PRO A N 1
ATOM 718 C CA . PRO A 1 89 ? -28.106 27.166 52.127 1.00 47.44 89 PRO A CA 1
ATOM 719 C C . PRO A 1 89 ? -28.414 26.905 53.618 1.00 47.44 89 PRO A C 1
ATOM 721 O O . PRO A 1 89 ? -28.961 25.878 54.006 1.00 47.44 89 PRO A O 1
ATOM 724 N N . TRP A 1 90 ? -28.080 27.924 54.416 1.00 35.06 90 TRP A N 1
ATOM 725 C CA . TRP A 1 90 ? -28.555 28.235 55.773 1.00 35.06 90 TRP A CA 1
ATOM 726 C C . TRP A 1 90 ? -27.828 27.662 57.002 1.00 35.06 90 TRP A C 1
ATOM 728 O O . TRP A 1 90 ? -27.999 26.524 57.424 1.00 35.06 90 TRP A O 1
ATOM 738 N N . ARG A 1 91 ? -27.095 28.574 57.662 1.00 55.03 91 ARG A N 1
ATOM 739 C CA . ARG A 1 91 ? -26.786 28.552 59.099 1.00 55.03 91 ARG A CA 1
ATOM 740 C C . ARG A 1 91 ? -28.011 29.020 59.899 1.00 55.03 91 ARG A C 1
ATOM 742 O O . ARG A 1 91 ? -28.547 30.070 59.546 1.00 55.03 91 ARG A O 1
ATOM 749 N N . PRO A 1 92 ? -28.361 28.382 61.029 1.00 42.41 92 PRO A N 1
ATOM 750 C CA . PRO A 1 92 ? -29.127 29.036 62.074 1.00 42.41 92 PRO A CA 1
ATOM 751 C C . PRO A 1 92 ? -28.224 29.425 63.250 1.00 42.41 92 PRO A C 1
ATOM 753 O O . PRO A 1 92 ? -27.426 28.645 63.770 1.00 42.41 92 PRO A O 1
ATOM 756 N N . THR A 1 93 ? -28.364 30.685 63.635 1.00 49.72 93 THR A N 1
ATOM 757 C CA . THR A 1 93 ? -27.814 31.331 64.823 1.00 49.72 93 THR A CA 1
ATOM 758 C C . THR A 1 93 ? -28.434 30.702 66.073 1.00 49.72 93 THR A C 1
ATOM 760 O O . THR A 1 93 ? -29.654 30.684 66.210 1.00 49.72 93 THR A O 1
ATOM 763 N N . ILE A 1 94 ? -27.615 30.184 66.990 1.00 44.44 94 ILE A N 1
ATOM 764 C CA . ILE A 1 94 ? -28.087 29.660 68.279 1.00 44.44 94 ILE A CA 1
ATOM 765 C C . ILE A 1 94 ? -28.397 30.856 69.188 1.00 44.44 94 ILE A C 1
ATOM 767 O O . ILE A 1 94 ? -27.490 31.593 69.566 1.00 44.44 94 ILE A O 1
ATOM 771 N N . SER A 1 95 ? -29.672 31.042 69.535 1.00 40.59 95 SER A N 1
ATOM 772 C CA . SER A 1 95 ? -30.099 31.845 70.688 1.00 40.59 95 SER A CA 1
ATOM 773 C C . SER A 1 95 ? -30.646 30.882 71.744 1.00 40.59 95 SER A C 1
ATOM 775 O O . SER A 1 95 ? -31.612 30.167 71.495 1.00 40.59 95 SER A O 1
ATOM 777 N N . MET A 1 96 ? -29.940 30.793 72.875 1.00 42.22 96 MET A N 1
ATOM 778 C CA . MET A 1 96 ? -30.323 30.005 74.049 1.00 42.22 96 MET A CA 1
ATOM 779 C C . MET A 1 96 ? -31.387 30.759 74.857 1.00 42.22 96 MET A C 1
ATOM 781 O O . MET A 1 96 ? -31.174 31.923 75.202 1.00 42.22 96 MET A O 1
ATOM 785 N N . LEU A 1 97 ? -32.486 30.070 75.167 1.00 49.47 97 LEU A N 1
ATOM 786 C CA . LEU A 1 97 ? -33.325 30.286 76.348 1.00 49.47 97 LEU A CA 1
ATOM 787 C C . LEU A 1 97 ? -33.101 29.107 77.296 1.00 49.47 97 LEU A C 1
ATOM 789 O O . LEU A 1 97 ? -32.966 27.976 76.771 1.00 49.47 97 LEU A O 1
#

Organism: Araneus ventricosus (NCBI:txid182803)

Sequence (97 aa):
MSTVQHQARLAVSGSTKPTVESHFRLEYRNCRSPSKNSIRSWYEKFKGTGDMYHKKGTGRPWVSDEDVKRMKKTFIPELLIQALNGFLPWRPTISML

Secondary structure (DSSP, 8-state):
--HHHHHHHHHHT---HHHHHHHHHHHTTTPPPPPHHHHHHHHHHHHHHS--SPPPP-PPP---HHHHHHHHHHHHHHHHHHHHTTS---PPP----

Foldseek 3Di:
DDPPVVVVVVVVVPPDVCVVVVVCCVVCVPPDDDDPVRVVVQVVVCVVPVDSDDDDPPDDPPDDVVNVVVVVVVVPPPVVVVVVVVPDDDDDDDDDD

Radius of gyration: 33.78 Å; chains: 1; bounding box: 52×54×94 Å

pLDDT: mean 70.12, std 16.46, range [35.06, 95.69]